Protein AF-A0A938B4W4-F1 (afdb_monomer)

Radius of gyration: 20.08 Å; Cα contacts (8 Å, |Δi|>4): 186; chains: 1; bounding box: 52×51×60 Å

Secondary structure (DSSP, 8-state):
---HHHHHHHHHHHHHHHHHHHHHHTS--SS--SSHHHHHHHHHHHHHHHHHH-TT--EEEEEESTTTTS-GGGHHHHHHHHHHHS--TTS--SSSS--EEEEEE---HHHHHTS-GGG--EEEEEEEEETTEEEEEEEEE--TTSHHHHHSTTSPPPPHHHHHHHHS-------

Nearest PDB structures (foldseek):
  6wvv-assembly1_F  TM=4.617E-01  e=8.643E+00  Plasmodium vivax

Solvent-accessible surfa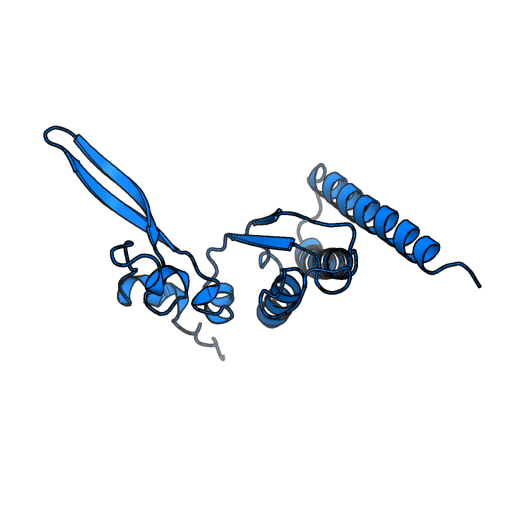ce area (backbone atoms only — not comparable to full-atom values): 10638 Å² total; per-residue (Å²): 131,84,58,76,66,64,55,52,59,51,49,54,53,46,47,51,49,51,55,52,49,53,58,56,56,72,74,53,81,94,80,72,88,79,68,44,47,69,49,51,28,54,50,48,53,54,51,52,51,48,56,47,74,36,55,83,68,63,48,79,48,78,41,76,44,78,60,64,54,42,59,74,91,47,46,59,59,51,51,53,48,50,53,64,41,24,42,57,89,92,52,74,78,43,71,92,36,30,65,24,44,68,46,72,49,75,90,51,32,69,58,58,66,71,53,55,56,75,75,49,75,42,84,44,75,47,81,46,76,52,103,88,49,77,48,76,44,80,40,77,20,33,43,64,90,9,71,64,24,70,74,39,83,83,59,55,61,72,58,72,77,79,42,48,80,36,68,53,76,78,74,78,85,77,131

InterPro domains:
  IPR003959 ATPase, AAA-type, core [PF13304] (40-112)

pLDDT: mean 74.16, std 20.36, range [27.06, 96.31]

Sequence (175 aa):
MPPKWALAARFHRAAITVLLAMRKLRSGWNVYSRFQSTCDGTLRFLVLSVLNIDPDVRGILCLEEPENGIHPERVPVMIDLLRAIAVDPSYEVNNDNPLRQVVVNTHSPLVVGNTEQDELIYMGSIQIAERTRRGMVAQPLVPPDSWRGRKTPGAGHIAPGNLAGYFRPSQSVDA

Foldseek 3Di:
DDDPVVVLVVLVVVLVVLVVVVVVVVVDDDDDPPPCLQVVQVSLVVNLVSLLLRLVDADEAEDEASCRSHDLVCLLVSVVSLVSNDADPVDDDDSNRHHYHYHYDHPALSNVQNDDLQNDKDWDWDWDDDPPDTDIDIFIAGDCPYPVVVVDPPRHHDDVVVCCVSPPPPPPPDD

Structure (mmCIF, N/CA/C/O backbone):
data_AF-A0A938B4W4-F1
#
_entry.id   AF-A0A938B4W4-F1
#
loop_
_atom_site.group_PDB
_atom_site.id
_atom_site.type_symbol
_atom_site.label_atom_id
_atom_site.label_alt_id
_atom_site.label_comp_id
_atom_site.label_asym_id
_atom_site.label_entity_id
_atom_site.label_seq_id
_atom_site.pdbx_PDB_ins_code
_atom_site.Cartn_x
_atom_site.Cartn_y
_atom_site.Cartn_z
_atom_site.occupancy
_atom_site.B_iso_or_equiv
_atom_site.auth_seq_id
_atom_site.auth_comp_id
_atom_site.auth_asym_id
_atom_site.auth_atom_id
_atom_site.pdbx_PDB_model_num
ATOM 1 N N . MET A 1 1 ? 24.005 -17.962 -26.555 1.00 44.31 1 MET A N 1
ATOM 2 C CA . MET A 1 1 ? 23.208 -17.080 -25.671 1.00 44.31 1 MET A CA 1
ATOM 3 C C . MET A 1 1 ? 22.759 -17.896 -24.470 1.00 44.31 1 MET A C 1
ATOM 5 O O . MET A 1 1 ? 22.287 -19.005 -24.697 1.00 44.31 1 MET A O 1
ATOM 9 N N . PRO A 1 2 ? 22.946 -17.431 -23.224 1.00 48.50 2 PRO A N 1
ATOM 10 C CA . PRO A 1 2 ? 22.431 -18.153 -22.067 1.00 48.50 2 PRO A CA 1
ATOM 11 C C . PRO A 1 2 ? 20.890 -18.166 -22.101 1.00 48.50 2 PRO A C 1
ATOM 13 O O . PRO A 1 2 ? 20.285 -17.202 -22.577 1.00 48.50 2 PRO A O 1
ATOM 16 N N . PRO A 1 3 ? 20.243 -19.243 -21.634 1.00 45.31 3 PRO A N 1
ATOM 17 C CA . PRO A 1 3 ? 18.788 -19.334 -21.615 1.00 45.31 3 PRO A CA 1
ATOM 18 C C . PRO A 1 3 ? 18.191 -18.339 -20.606 1.00 45.31 3 PRO A C 1
ATOM 20 O O . PRO A 1 3 ? 18.800 -18.063 -19.573 1.00 45.31 3 PRO A O 1
ATOM 23 N N . LYS A 1 4 ? 16.988 -17.810 -20.881 1.00 41.56 4 LYS A N 1
ATOM 24 C CA . LYS A 1 4 ? 16.321 -16.778 -20.054 1.00 41.56 4 LYS A CA 1
ATOM 25 C C . LYS A 1 4 ? 16.201 -17.164 -18.563 1.00 41.56 4 LYS A C 1
ATOM 27 O O . LYS A 1 4 ? 16.292 -16.291 -17.705 1.00 41.56 4 LYS A O 1
ATOM 32 N N . TRP A 1 5 ? 16.118 -18.460 -18.240 1.00 45.34 5 TRP A N 1
ATOM 33 C CA . TRP A 1 5 ? 16.097 -18.963 -16.855 1.00 45.34 5 TRP A CA 1
ATOM 34 C C . TRP A 1 5 ? 17.428 -18.781 -16.101 1.00 45.34 5 TRP A C 1
ATOM 36 O O . TRP A 1 5 ? 17.436 -18.648 -14.880 1.00 45.34 5 TRP A O 1
ATOM 46 N N . ALA A 1 6 ? 18.563 -18.724 -16.803 1.00 33.00 6 ALA A N 1
ATOM 47 C CA . ALA A 1 6 ? 19.876 -18.542 -16.181 1.00 33.00 6 ALA A CA 1
ATOM 48 C C . ALA A 1 6 ? 20.089 -17.104 -15.679 1.00 33.00 6 ALA A C 1
ATOM 50 O O . ALA A 1 6 ? 20.897 -16.875 -14.778 1.00 33.00 6 ALA A O 1
ATOM 51 N N . LEU A 1 7 ? 19.359 -16.135 -16.243 1.00 46.16 7 LEU A N 1
ATOM 52 C CA . LEU A 1 7 ? 19.333 -14.760 -15.754 1.00 46.16 7 LEU A CA 1
ATOM 53 C C . LEU A 1 7 ? 18.450 -14.656 -14.498 1.00 46.16 7 LEU A C 1
ATOM 55 O O . LEU A 1 7 ? 18.902 -14.116 -13.492 1.00 46.16 7 LEU A O 1
ATOM 59 N N . ALA A 1 8 ? 17.262 -15.273 -14.515 1.00 39.09 8 ALA A N 1
ATOM 60 C CA . ALA A 1 8 ? 16.345 -15.338 -13.370 1.00 39.09 8 ALA A CA 1
ATOM 61 C C . ALA A 1 8 ? 16.993 -15.984 -12.127 1.00 39.09 8 ALA A C 1
ATOM 63 O O . ALA A 1 8 ? 16.978 -15.405 -11.044 1.00 39.09 8 ALA A O 1
ATOM 64 N N . ALA A 1 9 ? 17.710 -17.102 -12.294 1.00 37.31 9 ALA A N 1
ATOM 65 C CA . ALA A 1 9 ? 18.426 -17.760 -11.193 1.00 37.31 9 ALA A CA 1
ATOM 66 C C . ALA A 1 9 ? 19.552 -16.896 -10.574 1.00 37.31 9 ALA A C 1
ATOM 68 O O . ALA A 1 9 ? 19.900 -17.056 -9.399 1.00 37.31 9 ALA A O 1
ATOM 69 N N . ARG A 1 10 ? 20.141 -15.969 -11.348 1.00 47.81 10 ARG A N 1
ATOM 70 C CA . ARG A 1 10 ? 21.129 -14.998 -10.842 1.00 47.81 10 ARG A CA 1
ATOM 71 C C . ARG A 1 10 ? 20.459 -13.857 -10.079 1.00 47.81 10 ARG A C 1
ATOM 73 O O . ARG A 1 10 ? 21.025 -13.421 -9.079 1.00 47.81 10 ARG A O 1
ATOM 80 N N . PHE A 1 11 ? 19.270 -13.423 -10.501 1.00 46.78 11 PHE A N 1
ATOM 81 C CA . PHE A 1 11 ? 18.474 -12.432 -9.771 1.00 46.78 11 PHE A CA 1
ATOM 82 C C . PHE A 1 11 ? 17.962 -12.979 -8.438 1.00 46.78 11 PHE A C 1
ATOM 84 O O . PHE A 1 11 ? 18.139 -12.306 -7.430 1.00 46.78 11 PHE A O 1
ATOM 91 N N . HIS A 1 12 ? 17.500 -14.231 -8.388 1.00 47.34 12 HIS A N 1
ATOM 92 C CA . HIS A 1 12 ? 17.044 -14.867 -7.147 1.00 47.34 12 HIS A CA 1
ATOM 93 C C . HIS A 1 12 ? 18.151 -14.939 -6.076 1.00 47.34 12 HIS A C 1
ATOM 95 O O . HIS A 1 12 ? 17.969 -14.570 -4.913 1.00 47.34 12 HIS A O 1
ATOM 101 N N . ARG A 1 13 ? 19.374 -15.328 -6.475 1.00 49.31 13 ARG A N 1
ATOM 102 C CA . ARG A 1 13 ? 20.541 -15.287 -5.576 1.00 49.31 13 ARG A CA 1
ATOM 103 C C . ARG A 1 13 ? 20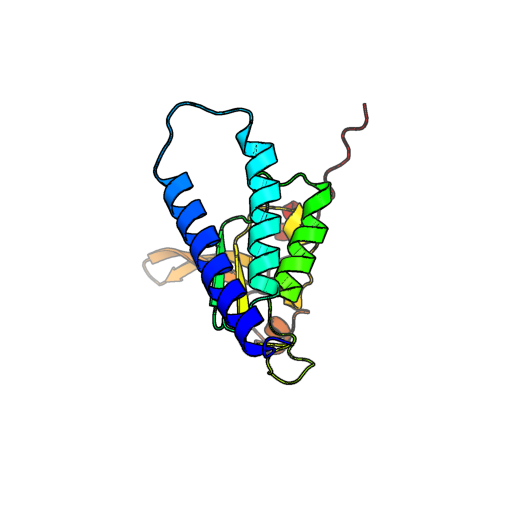.928 -13.862 -5.191 1.00 49.31 13 ARG A C 1
ATOM 105 O O . ARG A 1 13 ? 21.349 -13.661 -4.055 1.00 49.31 13 ARG A O 1
ATOM 112 N N . ALA A 1 14 ? 20.800 -12.886 -6.088 1.00 48.94 14 ALA A N 1
ATOM 113 C CA . ALA A 1 14 ? 21.101 -11.488 -5.788 1.00 48.94 14 ALA A CA 1
ATOM 114 C C . ALA A 1 14 ? 20.085 -10.877 -4.811 1.00 48.94 14 ALA A C 1
ATOM 116 O O . ALA A 1 14 ? 20.504 -10.238 -3.853 1.00 48.94 14 ALA A O 1
ATOM 117 N N . ALA A 1 15 ? 18.788 -11.139 -4.982 1.00 48.00 15 ALA A N 1
ATOM 118 C CA . ALA A 1 15 ? 17.717 -10.705 -4.088 1.00 48.00 15 ALA A CA 1
ATOM 119 C C . ALA A 1 15 ? 17.901 -11.275 -2.679 1.00 48.00 15 ALA A C 1
ATOM 121 O O . ALA A 1 15 ? 17.946 -10.524 -1.705 1.00 48.00 15 ALA A O 1
ATOM 122 N N . ILE A 1 16 ? 18.136 -12.587 -2.573 1.00 52.91 16 ILE A N 1
ATOM 123 C CA . ILE A 1 16 ? 18.451 -13.244 -1.298 1.00 52.91 16 ILE A CA 1
ATOM 124 C C . ILE A 1 16 ? 19.749 -12.684 -0.701 1.00 52.91 16 ILE A C 1
ATOM 126 O O . ILE A 1 16 ? 19.804 -12.422 0.496 1.00 52.91 16 ILE A O 1
ATOM 130 N N . THR A 1 17 ? 20.789 -12.441 -1.504 1.00 52.25 17 THR A N 1
ATOM 131 C CA . THR A 1 17 ? 22.059 -11.876 -1.010 1.00 52.25 17 THR A CA 1
ATOM 132 C C . THR A 1 17 ? 21.892 -10.442 -0.511 1.00 52.25 17 THR A C 1
ATOM 134 O O . THR A 1 17 ? 22.450 -10.102 0.528 1.00 52.25 17 THR A O 1
ATOM 137 N N . VAL A 1 18 ? 21.103 -9.612 -1.196 1.00 54.03 18 VAL A N 1
ATOM 138 C CA . VAL A 1 18 ? 20.788 -8.239 -0.779 1.00 54.03 18 VAL A CA 1
ATOM 139 C C . VAL A 1 18 ? 19.954 -8.252 0.505 1.00 54.03 18 VAL A C 1
ATOM 141 O O . VAL A 1 18 ? 20.315 -7.574 1.464 1.00 54.03 18 VAL A O 1
ATOM 144 N N . LEU A 1 19 ? 18.915 -9.089 0.589 1.00 52.50 19 LEU A N 1
ATOM 145 C CA . LEU A 1 19 ? 18.096 -9.256 1.797 1.00 52.50 19 LEU A CA 1
ATOM 146 C C . LEU A 1 19 ? 18.919 -9.780 2.991 1.00 52.50 19 LEU A C 1
ATOM 148 O O . LEU A 1 19 ? 18.803 -9.268 4.107 1.00 52.50 19 LEU A O 1
ATOM 152 N N . LEU A 1 20 ? 19.804 -10.759 2.772 1.00 53.09 20 LEU A N 1
ATOM 153 C CA . LEU A 1 20 ? 20.720 -11.273 3.798 1.00 53.09 20 LEU A CA 1
ATOM 154 C C . LEU A 1 20 ? 21.777 -10.236 4.205 1.00 53.09 20 LEU A C 1
ATOM 156 O O . LEU A 1 20 ? 22.105 -10.136 5.390 1.00 53.09 20 LEU A O 1
ATOM 160 N N . ALA A 1 21 ? 22.287 -9.438 3.263 1.00 52.06 21 ALA A N 1
ATOM 161 C CA . ALA A 1 21 ? 23.205 -8.339 3.550 1.00 52.06 21 ALA A CA 1
ATOM 162 C C . ALA A 1 21 ? 22.528 -7.260 4.408 1.00 52.06 21 ALA A C 1
ATOM 164 O O . ALA A 1 21 ? 23.104 -6.826 5.404 1.00 52.06 21 ALA A O 1
ATOM 165 N N . MET A 1 22 ? 21.275 -6.906 4.110 1.00 52.00 22 MET A N 1
ATOM 166 C CA . MET A 1 22 ? 20.482 -5.992 4.939 1.00 52.00 22 MET A CA 1
ATOM 167 C C . MET A 1 22 ? 20.231 -6.537 6.347 1.00 52.00 22 MET A C 1
ATOM 169 O O . MET A 1 22 ? 20.349 -5.800 7.327 1.00 52.00 22 MET A O 1
ATOM 173 N N . ARG A 1 23 ? 19.944 -7.839 6.480 1.00 46.56 23 ARG A N 1
ATOM 174 C CA . ARG A 1 23 ? 19.779 -8.486 7.791 1.00 46.56 23 ARG A CA 1
ATOM 175 C C . ARG A 1 23 ? 21.059 -8.410 8.631 1.00 46.56 23 ARG A C 1
ATOM 177 O O . ARG A 1 23 ? 20.979 -8.197 9.836 1.00 46.56 23 ARG A O 1
ATOM 184 N N . LYS A 1 24 ? 22.231 -8.530 7.996 1.00 44.56 24 LYS A N 1
ATOM 185 C CA . LYS A 1 24 ? 23.549 -8.393 8.643 1.00 44.56 24 LYS A CA 1
ATOM 186 C C . LYS A 1 24 ? 23.875 -6.940 9.016 1.00 44.56 24 LYS A C 1
ATOM 188 O O . LYS A 1 24 ? 24.525 -6.707 10.034 1.00 44.56 24 LYS A O 1
ATOM 193 N N . LEU A 1 25 ? 23.387 -5.972 8.238 1.00 46.59 25 LEU A N 1
ATOM 194 C CA . LEU A 1 25 ? 23.528 -4.539 8.522 1.00 46.59 25 LEU A CA 1
ATOM 195 C C . LEU A 1 25 ? 22.690 -4.080 9.726 1.00 46.59 25 LEU A C 1
ATOM 197 O O . LEU A 1 25 ? 23.129 -3.177 10.424 1.00 46.59 25 LEU A O 1
ATOM 201 N N . ARG A 1 26 ? 21.555 -4.728 10.031 1.00 46.34 26 ARG A N 1
ATOM 202 C CA . ARG A 1 26 ? 20.754 -4.440 11.242 1.00 46.34 26 ARG A CA 1
ATOM 203 C C . ARG A 1 26 ? 21.375 -4.941 12.559 1.00 46.34 26 ARG A C 1
ATOM 205 O O . ARG A 1 26 ? 20.981 -4.465 13.616 1.00 46.34 26 ARG A O 1
ATOM 212 N N . SER A 1 27 ? 22.296 -5.913 12.528 1.00 42.06 27 SER A N 1
ATOM 213 C CA . SER A 1 27 ? 22.828 -6.574 13.743 1.00 42.06 27 SER A CA 1
ATOM 214 C C . SER A 1 27 ? 24.122 -5.975 14.324 1.00 42.06 27 SER A C 1
ATOM 216 O O . SER A 1 27 ? 24.514 -6.343 15.426 1.00 42.06 27 SER A O 1
ATOM 218 N N . GLY A 1 28 ? 24.784 -5.059 13.617 1.00 46.00 28 GLY A N 1
ATOM 219 C CA . GLY A 1 28 ? 25.710 -4.080 14.212 1.00 46.00 28 GLY A CA 1
ATOM 220 C C . GLY A 1 28 ? 25.039 -2.712 14.062 1.00 46.00 28 GLY A C 1
ATOM 221 O O . GLY A 1 28 ? 24.262 -2.533 13.142 1.00 46.00 28 GLY A O 1
ATOM 222 N N . TRP A 1 29 ? 25.216 -1.696 14.892 1.00 42.53 29 TRP A N 1
ATOM 223 C CA . TRP A 1 29 ? 26.432 -0.893 14.919 1.00 42.53 29 TRP A CA 1
ATOM 224 C C . TRP A 1 29 ? 26.183 0.306 15.845 1.00 42.53 29 TRP A C 1
ATOM 226 O O . TRP A 1 29 ? 25.202 1.025 15.687 1.00 42.53 29 TRP A O 1
ATOM 236 N N . ASN A 1 30 ? 27.114 0.550 16.765 1.00 36.44 30 ASN A N 1
ATOM 237 C CA . ASN A 1 30 ? 27.042 1.583 17.800 1.00 36.44 30 ASN A CA 1
ATOM 238 C C . ASN A 1 30 ? 27.774 2.899 17.418 1.00 36.44 30 ASN A C 1
ATOM 240 O O . ASN A 1 30 ? 28.182 3.625 18.314 1.00 36.44 30 ASN A O 1
ATOM 244 N N . VAL A 1 31 ? 28.049 3.203 16.130 1.00 40.22 31 VAL A N 1
ATOM 245 C CA . VAL A 1 31 ? 29.060 4.252 15.794 1.00 40.22 31 VAL A CA 1
ATOM 246 C C . VAL A 1 31 ? 28.765 5.222 14.617 1.00 40.22 31 VAL A C 1
ATOM 248 O O . VAL A 1 31 ? 29.495 6.194 14.484 1.00 40.22 31 VAL A O 1
ATOM 251 N N . TYR A 1 32 ? 27.716 5.118 13.782 1.00 34.75 32 TYR A N 1
ATOM 252 C CA . TYR A 1 32 ? 27.650 5.974 12.560 1.00 34.75 32 TYR A CA 1
ATOM 253 C C . TYR A 1 32 ? 26.297 6.654 12.274 1.00 34.75 32 TYR A C 1
ATOM 255 O O . TYR A 1 32 ? 25.584 6.258 11.364 1.00 34.75 32 TYR A O 1
ATOM 263 N N . SER A 1 33 ? 25.937 7.718 12.996 1.00 39.19 33 SER A N 1
ATOM 264 C CA . SER A 1 33 ? 24.571 8.282 12.998 1.00 39.19 33 SER A CA 1
ATOM 265 C C . SER A 1 33 ? 24.180 9.259 11.870 1.00 39.19 33 SER A C 1
ATOM 267 O O . SER A 1 33 ? 23.003 9.590 11.781 1.00 39.19 33 SER A O 1
ATOM 269 N N . ARG A 1 34 ? 25.083 9.730 10.987 1.00 27.06 34 ARG A N 1
ATOM 270 C CA . ARG A 1 34 ? 24.740 10.827 10.038 1.00 27.06 34 ARG A CA 1
ATOM 271 C C . ARG A 1 34 ? 24.762 10.507 8.540 1.00 27.06 34 ARG A C 1
ATOM 273 O O . ARG A 1 34 ? 24.114 11.207 7.776 1.00 27.06 34 ARG A O 1
ATOM 280 N N . PHE A 1 35 ? 25.443 9.443 8.115 1.00 30.56 35 PHE A N 1
ATOM 281 C CA . PHE A 1 35 ? 25.466 9.003 6.706 1.00 30.56 35 PHE A CA 1
ATOM 282 C C . PHE A 1 35 ? 24.372 7.964 6.381 1.00 30.56 35 PHE A C 1
ATOM 284 O O . PHE A 1 35 ? 24.127 7.654 5.216 1.00 30.56 35 PHE A O 1
ATOM 291 N N . GLN A 1 36 ? 23.710 7.419 7.410 1.00 40.97 36 GLN A N 1
ATOM 292 C CA . GLN A 1 36 ? 22.736 6.337 7.264 1.00 40.97 36 GLN A CA 1
ATOM 293 C C . GLN A 1 36 ? 21.397 6.809 6.700 1.00 40.97 36 GLN A C 1
ATOM 295 O O . GLN A 1 36 ? 20.868 6.120 5.845 1.00 40.97 36 GLN A O 1
ATOM 300 N N . SER A 1 37 ? 20.875 7.983 7.067 1.00 41.84 37 SER A N 1
ATOM 301 C CA . SER A 1 37 ? 19.553 8.430 6.591 1.00 41.84 37 SER A CA 1
ATOM 302 C C . SER A 1 37 ? 19.461 8.512 5.059 1.00 41.84 37 SER A C 1
ATOM 304 O O . SER A 1 37 ? 18.490 8.045 4.476 1.00 41.84 37 SER A O 1
ATOM 306 N N . THR A 1 38 ? 20.506 9.000 4.383 1.00 43.28 38 THR A N 1
ATOM 307 C CA . THR A 1 38 ? 20.552 9.079 2.908 1.00 43.28 38 THR A CA 1
ATOM 308 C C . THR A 1 38 ? 20.831 7.723 2.234 1.00 43.28 38 THR A C 1
ATOM 310 O O . THR A 1 38 ? 20.312 7.442 1.147 1.00 43.28 38 THR A O 1
ATOM 313 N N . CYS A 1 39 ? 21.644 6.865 2.865 1.00 52.59 39 CYS A N 1
ATOM 314 C CA . CYS A 1 39 ? 22.004 5.538 2.344 1.00 52.59 39 CYS A CA 1
ATOM 315 C C . CYS A 1 39 ? 20.867 4.516 2.524 1.00 52.59 39 CYS A C 1
ATOM 317 O O . CYS A 1 39 ? 20.637 3.676 1.659 1.00 52.59 39 CYS A O 1
ATOM 319 N N . ASP A 1 40 ? 20.106 4.638 3.608 1.00 64.31 40 ASP A N 1
ATOM 320 C CA . ASP A 1 40 ? 19.019 3.741 3.989 1.00 64.31 40 ASP A CA 1
ATOM 321 C C . ASP A 1 40 ? 17.800 3.929 3.070 1.00 64.31 40 ASP A C 1
ATOM 323 O O . ASP A 1 40 ? 17.279 2.957 2.526 1.00 64.31 40 ASP A O 1
ATOM 327 N N . GLY A 1 41 ? 17.423 5.177 2.753 1.00 69.12 41 GLY A N 1
ATOM 328 C CA . GLY A 1 41 ? 16.378 5.449 1.760 1.00 69.12 41 GLY A CA 1
ATOM 329 C C . GLY A 1 41 ? 16.717 4.902 0.367 1.00 69.12 41 GLY A C 1
ATOM 330 O O . GLY A 1 41 ? 15.896 4.239 -0.260 1.00 69.12 41 GLY A O 1
ATOM 331 N N . THR A 1 42 ? 17.949 5.107 -0.110 1.00 78.31 42 THR A N 1
ATOM 332 C CA . THR A 1 42 ? 18.384 4.616 -1.435 1.00 78.31 42 THR A CA 1
ATOM 333 C C 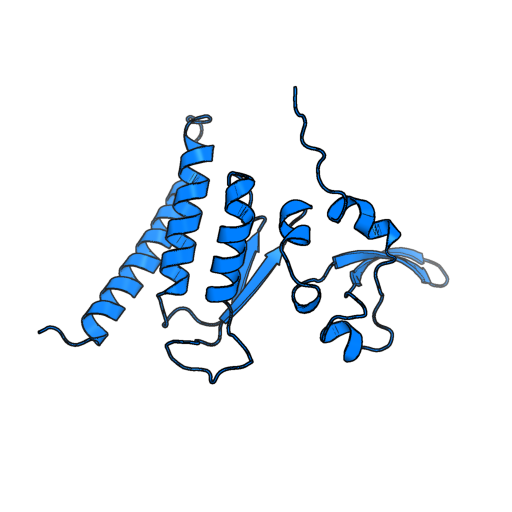. THR A 1 42 ? 18.481 3.087 -1.483 1.00 78.31 42 THR A C 1
ATOM 335 O O . THR A 1 42 ? 18.077 2.471 -2.470 1.00 78.31 42 THR A O 1
ATOM 338 N N . LEU A 1 43 ? 18.963 2.454 -0.409 1.00 80.62 43 LEU A N 1
ATOM 339 C CA . LEU A 1 43 ? 19.025 0.998 -0.306 1.00 80.62 43 LEU A CA 1
ATOM 340 C C . LEU A 1 43 ? 17.625 0.373 -0.284 1.00 80.62 43 LEU A C 1
ATOM 342 O O . LEU A 1 43 ? 17.416 -0.644 -0.942 1.00 80.62 43 LEU A O 1
ATOM 346 N N . ARG A 1 44 ? 16.650 0.998 0.392 1.00 79.81 44 ARG A N 1
ATOM 347 C CA . ARG A 1 44 ? 15.242 0.567 0.341 1.00 79.81 44 ARG A CA 1
ATOM 348 C C . ARG A 1 44 ? 14.705 0.558 -1.086 1.00 79.81 44 ARG A C 1
ATOM 350 O O . ARG A 1 44 ? 14.151 -0.454 -1.501 1.00 79.81 44 ARG A O 1
ATOM 357 N N . PHE A 1 45 ? 14.925 1.626 -1.856 1.00 86.38 45 PHE A N 1
ATOM 358 C CA . PHE A 1 45 ? 14.514 1.665 -3.265 1.00 86.38 45 PHE A CA 1
ATOM 359 C C . PHE A 1 45 ? 15.151 0.549 -4.087 1.00 86.38 45 PHE A C 1
ATOM 361 O O . PHE A 1 45 ? 14.455 -0.102 -4.863 1.00 86.38 45 PHE A O 1
ATOM 368 N N . LEU A 1 46 ? 16.447 0.290 -3.899 1.00 86.12 46 LEU A N 1
ATOM 369 C CA . LEU A 1 46 ? 17.129 -0.802 -4.590 1.00 86.12 46 LEU A CA 1
ATOM 370 C C . LEU A 1 46 ? 16.492 -2.155 -4.254 1.00 86.12 46 LEU A C 1
ATOM 372 O O . LEU A 1 46 ? 16.251 -2.964 -5.143 1.00 86.12 46 LEU A O 1
ATOM 376 N N . VAL A 1 47 ? 16.189 -2.393 -2.981 1.00 83.62 47 VAL A N 1
ATOM 377 C CA . VAL A 1 47 ? 15.617 -3.659 -2.511 1.00 83.62 47 VAL A CA 1
ATOM 378 C C . VAL A 1 47 ? 14.206 -3.851 -3.034 1.00 83.62 47 VAL A C 1
ATOM 380 O O . VAL A 1 47 ? 13.913 -4.901 -3.595 1.00 83.62 47 VAL A O 1
ATOM 383 N N . LEU A 1 48 ? 13.355 -2.834 -2.912 1.00 88.00 48 LEU A N 1
ATOM 384 C CA . LEU A 1 48 ? 12.008 -2.858 -3.474 1.00 88.00 48 LEU A CA 1
ATOM 385 C C . LEU A 1 48 ? 12.051 -3.048 -5.002 1.00 88.00 48 LEU A C 1
ATOM 387 O O . LEU A 1 48 ? 11.269 -3.821 -5.543 1.00 88.00 48 LEU A O 1
ATOM 391 N N . SER A 1 49 ? 13.022 -2.444 -5.694 1.00 90.00 49 SER A N 1
ATOM 392 C CA . SER A 1 49 ? 13.202 -2.628 -7.142 1.00 90.00 49 SER A CA 1
ATOM 393 C C . SER A 1 49 ? 13.593 -4.061 -7.491 1.00 90.00 49 SER A C 1
ATOM 395 O O . SER A 1 49 ? 13.066 -4.624 -8.444 1.00 90.00 49 SER A O 1
ATOM 397 N N . VAL A 1 50 ? 14.488 -4.671 -6.708 1.00 85.88 50 VAL A N 1
ATOM 398 C CA . VAL A 1 50 ? 14.878 -6.075 -6.881 1.00 85.88 50 VAL A CA 1
ATOM 399 C C . VAL A 1 50 ? 13.703 -7.013 -6.596 1.00 85.88 50 VAL A C 1
ATOM 401 O O . VAL A 1 50 ? 13.489 -7.952 -7.355 1.00 85.88 50 VAL A O 1
ATOM 404 N N . LEU A 1 51 ? 12.916 -6.744 -5.550 1.00 84.50 51 LEU A N 1
ATOM 405 C CA . LEU A 1 51 ? 11.705 -7.510 -5.242 1.00 84.50 51 LEU A CA 1
ATOM 406 C C . LEU A 1 51 ? 10.670 -7.404 -6.362 1.00 84.50 51 LEU A C 1
ATOM 408 O O . LEU A 1 51 ? 10.037 -8.402 -6.690 1.00 84.50 51 LEU A O 1
ATOM 412 N N . ASN A 1 52 ? 10.518 -6.223 -6.965 1.00 88.12 52 ASN A N 1
ATOM 413 C CA . ASN A 1 52 ? 9.574 -6.001 -8.054 1.00 88.12 52 ASN A CA 1
ATOM 414 C C . ASN A 1 52 ? 9.879 -6.889 -9.269 1.00 88.12 52 ASN A C 1
ATOM 416 O O . ASN A 1 52 ? 8.966 -7.511 -9.810 1.00 88.12 52 ASN A O 1
ATOM 420 N N . ILE A 1 53 ? 11.158 -6.999 -9.647 1.00 88.44 53 ILE A N 1
ATOM 421 C CA . ILE A 1 53 ? 11.601 -7.747 -10.835 1.00 88.44 53 ILE A CA 1
ATOM 422 C C . ILE A 1 53 ? 11.812 -9.252 -10.605 1.00 88.44 53 ILE A C 1
ATOM 424 O O . ILE A 1 53 ? 12.094 -9.957 -11.573 1.00 88.44 53 ILE A O 1
ATOM 428 N N . ASP A 1 54 ? 11.745 -9.747 -9.364 1.00 84.12 54 ASP A N 1
ATOM 429 C CA . ASP A 1 54 ? 11.912 -11.173 -9.051 1.00 84.12 54 ASP A CA 1
ATOM 430 C C . ASP A 1 54 ? 10.542 -11.891 -9.048 1.00 84.12 54 ASP A C 1
ATOM 432 O O . ASP A 1 54 ? 9.776 -11.742 -8.088 1.00 84.12 54 ASP A O 1
ATOM 436 N N . PRO A 1 55 ? 10.207 -12.678 -10.093 1.00 81.88 55 PRO A N 1
ATOM 437 C CA . PRO A 1 55 ? 8.919 -13.370 -10.198 1.00 81.88 55 PRO A CA 1
ATOM 438 C C . PRO A 1 55 ? 8.795 -14.584 -9.260 1.00 81.88 55 PRO A C 1
ATOM 440 O O . PRO A 1 55 ? 7.696 -15.131 -9.088 1.00 81.88 55 PRO A O 1
ATOM 443 N N . ASP A 1 56 ? 9.910 -15.028 -8.668 1.00 81.31 56 ASP A N 1
ATOM 444 C CA . ASP A 1 56 ? 9.940 -16.158 -7.739 1.00 81.31 56 ASP A CA 1
ATOM 445 C C . ASP A 1 56 ? 9.530 -15.727 -6.323 1.00 81.31 56 ASP A C 1
ATOM 447 O O . ASP A 1 56 ? 9.083 -16.551 -5.520 1.00 81.31 56 ASP A O 1
ATOM 451 N N . VAL A 1 57 ? 9.620 -14.429 -6.014 1.00 75.69 57 VAL A N 1
ATOM 452 C CA . VAL A 1 57 ? 9.081 -13.869 -4.773 1.00 75.69 57 VAL A CA 1
ATOM 453 C C . VAL A 1 57 ? 7.558 -13.829 -4.881 1.00 75.69 57 VAL A C 1
ATOM 455 O O . VAL A 1 57 ? 6.993 -13.065 -5.655 1.00 75.69 57 VAL A O 1
ATOM 458 N N . ARG A 1 58 ? 6.870 -14.661 -4.096 1.00 81.25 58 ARG A N 1
ATOM 459 C CA . ARG A 1 58 ? 5.402 -14.785 -4.080 1.00 81.25 58 ARG A CA 1
ATOM 460 C C . ARG A 1 58 ? 4.865 -14.754 -2.651 1.00 81.25 58 ARG A C 1
ATOM 462 O O . ARG A 1 58 ? 5.612 -14.984 -1.702 1.00 81.25 58 ARG A O 1
ATOM 469 N N . GLY A 1 59 ? 3.562 -14.526 -2.496 1.00 86.88 59 GLY A N 1
ATOM 470 C CA . GLY A 1 59 ? 2.904 -14.520 -1.185 1.00 86.88 59 GLY A CA 1
ATOM 471 C C . GLY A 1 59 ? 2.764 -13.117 -0.597 1.00 86.88 59 GLY A C 1
ATOM 472 O O . GLY A 1 59 ? 2.390 -12.195 -1.314 1.00 86.88 59 GLY A O 1
ATOM 473 N N . ILE A 1 60 ? 3.008 -12.959 0.707 1.00 87.81 60 ILE A N 1
ATOM 474 C CA . ILE A 1 60 ? 2.752 -11.707 1.439 1.00 87.81 60 ILE A CA 1
ATOM 475 C C . ILE A 1 60 ? 4.075 -11.043 1.836 1.00 87.81 60 ILE A C 1
ATOM 477 O O . ILE A 1 60 ? 4.927 -11.672 2.462 1.00 87.81 60 ILE A O 1
ATOM 481 N N . LEU A 1 61 ? 4.216 -9.760 1.512 1.00 86.38 61 LEU A N 1
ATOM 482 C CA . LEU A 1 61 ? 5.300 -8.881 1.934 1.00 86.38 61 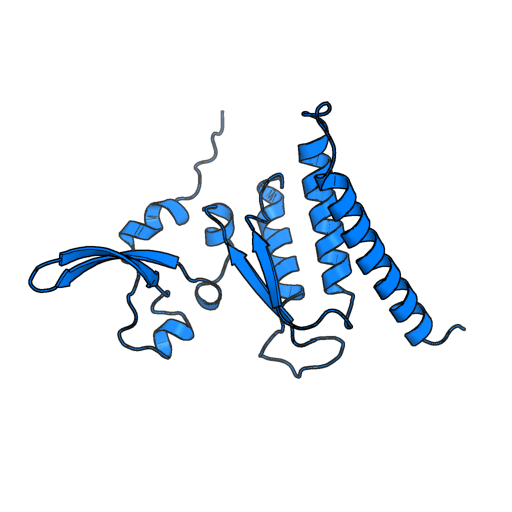LEU A CA 1
ATOM 483 C C . LEU A 1 61 ? 4.765 -7.883 2.967 1.00 86.38 61 LEU A C 1
ATOM 485 O O . LEU A 1 61 ? 3.945 -7.035 2.629 1.00 86.38 61 LEU A O 1
ATOM 489 N N . CYS A 1 62 ? 5.251 -7.963 4.206 1.00 87.38 62 CYS A N 1
ATOM 490 C CA . CYS A 1 62 ? 4.916 -7.006 5.262 1.00 87.38 62 CYS A CA 1
ATOM 491 C C . CYS A 1 62 ? 6.063 -6.011 5.462 1.00 87.38 62 CYS A C 1
ATOM 493 O O . CYS A 1 62 ? 7.211 -6.427 5.643 1.00 87.38 62 CYS A O 1
ATOM 495 N N . LEU A 1 63 ? 5.759 -4.715 5.452 1.00 86.25 63 LEU A N 1
ATOM 496 C CA . LEU A 1 63 ? 6.729 -3.643 5.662 1.00 86.25 63 LEU A CA 1
ATOM 497 C C . LEU A 1 63 ? 6.249 -2.716 6.771 1.00 86.25 63 LEU A C 1
ATOM 499 O O . LEU A 1 63 ? 5.106 -2.263 6.761 1.00 86.25 63 LEU A O 1
ATOM 503 N N . GLU A 1 64 ? 7.160 -2.425 7.693 1.00 85.81 64 GLU A N 1
ATOM 504 C CA . GLU A 1 64 ? 6.901 -1.514 8.799 1.00 85.81 64 GLU A CA 1
ATOM 505 C C . GLU A 1 64 ? 7.486 -0.137 8.482 1.00 85.81 64 GLU A C 1
ATOM 507 O O . GLU A 1 64 ? 8.702 -0.044 8.283 1.00 85.81 64 GLU A O 1
ATOM 512 N N . GLU A 1 65 ? 6.636 0.891 8.406 1.00 90.44 65 GLU A N 1
ATOM 513 C CA . GLU A 1 65 ? 6.999 2.292 8.119 1.00 90.44 65 GLU A CA 1
ATOM 514 C C . GLU A 1 65 ? 8.053 2.431 6.990 1.00 90.44 65 GLU A C 1
ATOM 516 O O . GLU A 1 65 ? 9.171 2.921 7.218 1.00 90.44 65 GLU A O 1
ATOM 521 N N . PRO A 1 66 ? 7.760 1.951 5.761 1.00 88.75 66 PRO A N 1
ATOM 522 C CA . PRO A 1 66 ? 8.731 1.905 4.667 1.00 88.75 66 PRO A CA 1
ATOM 523 C C . PRO A 1 66 ? 9.247 3.291 4.246 1.00 88.75 66 PRO A C 1
ATOM 525 O O . PRO A 1 66 ? 10.350 3.382 3.706 1.00 88.75 66 PRO A O 1
ATOM 528 N N . GLU A 1 67 ? 8.492 4.356 4.528 1.00 91.31 67 GLU A N 1
ATOM 529 C CA . GLU A 1 67 ? 8.841 5.757 4.287 1.00 91.31 67 GLU A CA 1
ATOM 530 C C . GLU A 1 67 ? 9.946 6.290 5.207 1.00 91.31 67 GLU A C 1
ATOM 532 O O . GLU A 1 67 ? 10.547 7.327 4.910 1.00 91.31 67 GLU A O 1
ATOM 537 N N . ASN A 1 68 ? 10.238 5.617 6.323 1.00 86.38 68 ASN A N 1
ATOM 538 C CA . ASN A 1 68 ? 11.205 6.117 7.294 1.00 86.38 68 ASN A CA 1
ATOM 539 C C . ASN A 1 68 ? 12.592 6.292 6.674 1.00 86.38 68 ASN A C 1
ATOM 541 O O . ASN A 1 68 ? 13.160 5.372 6.089 1.00 86.38 68 ASN A O 1
ATOM 545 N N . GLY A 1 69 ? 13.164 7.488 6.825 1.00 81.06 69 GLY A N 1
ATOM 546 C CA . GLY A 1 69 ? 14.467 7.833 6.250 1.00 81.06 69 GLY A CA 1
ATOM 547 C C . GLY A 1 69 ? 14.451 8.087 4.737 1.00 81.06 69 GLY A C 1
ATOM 548 O O . GLY A 1 69 ? 15.508 8.325 4.156 1.00 81.06 69 GLY A O 1
ATOM 549 N N . ILE A 1 70 ? 13.288 8.067 4.081 1.00 85.94 70 ILE A N 1
ATOM 550 C CA . ILE A 1 70 ? 13.132 8.491 2.687 1.00 85.94 70 ILE A CA 1
ATOM 551 C C . ILE A 1 70 ? 12.796 9.985 2.651 1.00 85.94 70 ILE A C 1
ATOM 553 O O . ILE A 1 70 ? 12.008 10.486 3.450 1.00 85.94 70 ILE A O 1
ATOM 557 N N . HIS A 1 71 ? 13.412 10.717 1.718 1.00 87.50 71 HIS A N 1
ATOM 558 C CA . HIS A 1 71 ? 13.077 12.123 1.494 1.00 87.50 71 HIS A CA 1
ATOM 559 C C . HIS A 1 71 ? 11.588 12.256 1.116 1.00 87.50 71 HIS A C 1
ATOM 561 O O . HIS A 1 71 ? 11.157 11.501 0.243 1.00 87.50 71 HIS A O 1
ATOM 567 N N . PRO A 1 72 ? 10.816 13.206 1.682 1.00 89.75 72 PRO A N 1
ATOM 568 C CA . PRO A 1 72 ? 9.374 13.331 1.436 1.00 89.75 72 PRO A CA 1
ATOM 569 C C . PRO A 1 72 ? 8.977 13.306 -0.047 1.00 89.75 72 PRO A C 1
ATOM 571 O O . PRO A 1 72 ? 8.076 12.570 -0.435 1.00 89.75 72 PRO A O 1
ATOM 574 N N . GLU A 1 73 ? 9.718 14.008 -0.908 1.00 90.25 73 GLU A N 1
ATOM 575 C CA . GLU A 1 73 ? 9.475 14.035 -2.364 1.00 90.25 73 GLU A CA 1
ATOM 576 C C . GLU A 1 73 ? 9.596 12.666 -3.057 1.00 90.25 73 GLU A C 1
ATOM 578 O O . GLU A 1 73 ? 9.125 12.491 -4.176 1.00 90.25 73 GLU A O 1
ATOM 583 N N . ARG A 1 74 ? 10.233 11.681 -2.415 1.00 91.25 74 ARG A N 1
ATOM 584 C CA . ARG A 1 74 ? 10.387 10.319 -2.944 1.00 91.25 74 ARG A CA 1
ATOM 585 C C . ARG A 1 74 ? 9.312 9.357 -2.440 1.00 91.25 74 ARG A C 1
ATOM 587 O O . ARG A 1 74 ? 9.218 8.253 -2.968 1.00 91.25 74 ARG A O 1
ATOM 594 N N . VAL A 1 75 ? 8.504 9.739 -1.451 1.00 93.06 75 VAL A N 1
ATOM 595 C CA . VAL A 1 75 ? 7.424 8.887 -0.923 1.00 93.06 75 VAL A CA 1
ATOM 596 C C . VAL A 1 75 ? 6.422 8.461 -2.007 1.00 93.06 75 VAL A C 1
ATOM 598 O O . VAL A 1 75 ? 6.121 7.269 -2.045 1.00 93.06 75 VAL A O 1
ATOM 601 N N . PRO A 1 76 ? 5.976 9.331 -2.938 1.00 95.25 76 PRO A N 1
ATOM 602 C CA . PRO A 1 76 ? 5.092 8.903 -4.026 1.00 95.25 76 PRO A CA 1
ATOM 603 C C . PRO A 1 76 ? 5.711 7.783 -4.875 1.00 95.25 76 PRO A C 1
ATOM 605 O O . PRO A 1 76 ? 5.098 6.742 -5.080 1.00 95.25 76 PRO A O 1
ATOM 608 N N . VAL A 1 77 ? 6.989 7.929 -5.247 1.00 94.62 77 VAL A N 1
ATOM 609 C CA . VAL A 1 77 ? 7.727 6.924 -6.035 1.00 94.62 77 VAL A CA 1
ATOM 610 C C . VAL A 1 77 ? 7.873 5.600 -5.278 1.00 94.62 77 VAL A C 1
ATOM 612 O O . VAL A 1 77 ? 7.823 4.526 -5.874 1.00 94.62 77 VAL A O 1
ATOM 615 N N . MET A 1 78 ? 8.064 5.650 -3.956 1.00 94.44 78 MET A N 1
ATOM 616 C CA . MET A 1 78 ? 8.090 4.443 -3.127 1.00 94.44 78 MET A CA 1
ATOM 617 C C . MET A 1 78 ? 6.737 3.726 -3.159 1.00 94.44 78 MET A C 1
ATOM 619 O O . MET A 1 78 ? 6.710 2.505 -3.290 1.00 94.44 78 MET A O 1
ATOM 623 N N . ILE A 1 79 ? 5.632 4.464 -3.046 1.00 96.31 79 ILE A N 1
ATOM 624 C CA . ILE A 1 79 ? 4.279 3.896 -3.076 1.00 96.31 79 ILE A CA 1
ATOM 625 C C . ILE A 1 79 ? 4.000 3.252 -4.435 1.00 96.31 79 ILE A C 1
ATOM 627 O O . ILE A 1 79 ? 3.528 2.118 -4.471 1.00 96.31 79 ILE A O 1
ATOM 631 N N . ASP A 1 80 ? 4.378 3.898 -5.537 1.00 96.19 80 ASP A N 1
ATOM 632 C CA . ASP A 1 80 ? 4.242 3.320 -6.880 1.00 96.19 80 ASP A CA 1
ATOM 633 C C . ASP A 1 80 ? 5.030 2.014 -7.027 1.00 96.19 80 ASP A C 1
ATOM 635 O O . ASP A 1 80 ? 4.556 1.047 -7.623 1.00 96.19 80 ASP A O 1
ATOM 639 N N . LEU A 1 81 ? 6.218 1.942 -6.424 1.00 94.50 81 LEU A N 1
ATOM 640 C CA . LEU A 1 81 ? 7.010 0.719 -6.418 1.00 94.50 81 LEU A CA 1
ATOM 641 C C . LEU A 1 81 ? 6.366 -0.389 -5.569 1.00 94.50 81 LEU A C 1
ATOM 643 O O . LEU A 1 81 ? 6.395 -1.552 -5.964 1.00 94.50 81 LEU A O 1
ATOM 647 N N . LEU A 1 82 ? 5.756 -0.047 -4.431 1.00 95.25 82 LEU A N 1
ATOM 648 C CA . LEU A 1 82 ? 4.992 -0.995 -3.613 1.00 95.25 82 LEU A CA 1
ATOM 649 C C . LEU A 1 82 ? 3.761 -1.524 -4.360 1.00 95.25 82 LEU A C 1
ATOM 651 O O . LEU A 1 82 ? 3.493 -2.724 -4.297 1.00 95.25 82 LEU A O 1
ATOM 655 N N . ARG A 1 83 ? 3.062 -0.662 -5.110 1.00 95.88 83 ARG A N 1
ATOM 656 C CA . ARG A 1 83 ? 1.957 -1.058 -5.997 1.00 95.88 83 ARG A CA 1
ATOM 657 C C . ARG A 1 83 ? 2.424 -1.996 -7.100 1.00 95.88 83 ARG A C 1
ATOM 659 O O . ARG A 1 83 ? 1.796 -3.022 -7.303 1.00 95.88 83 ARG A O 1
ATOM 666 N N . ALA A 1 84 ? 3.549 -1.696 -7.751 1.00 94.44 84 ALA A N 1
ATOM 667 C CA . ALA A 1 84 ? 4.116 -2.551 -8.797 1.00 94.44 84 ALA A CA 1
ATOM 668 C C . ALA A 1 84 ? 4.523 -3.944 -8.276 1.00 94.44 84 ALA A C 1
ATOM 670 O O . ALA A 1 84 ? 4.427 -4.940 -8.993 1.00 94.44 84 ALA A O 1
ATOM 671 N N . ILE A 1 85 ? 4.954 -4.029 -7.012 1.00 92.88 85 ILE A N 1
ATOM 672 C CA . ILE A 1 85 ? 5.210 -5.315 -6.356 1.00 92.88 85 ILE A CA 1
ATOM 673 C C . ILE A 1 85 ? 3.894 -6.056 -6.091 1.00 92.88 85 ILE A C 1
ATOM 675 O O . ILE A 1 85 ? 3.861 -7.277 -6.198 1.00 92.88 85 ILE A O 1
ATOM 679 N N . ALA A 1 86 ? 2.813 -5.380 -5.714 1.00 95.44 86 ALA A N 1
ATOM 680 C CA . ALA A 1 86 ? 1.538 -6.049 -5.483 1.00 95.44 86 ALA A CA 1
ATOM 681 C C . ALA A 1 86 ? 0.967 -6.650 -6.781 1.00 95.44 86 ALA A C 1
ATOM 683 O O . ALA A 1 86 ? 1.249 -6.194 -7.884 1.00 95.44 86 ALA A O 1
ATOM 684 N N . VAL A 1 87 ? 0.162 -7.702 -6.639 1.00 95.75 87 VAL A N 1
ATOM 685 C CA . VAL A 1 87 ? -0.618 -8.240 -7.753 1.00 95.75 87 VAL A CA 1
ATOM 686 C C . VAL A 1 87 ? -1.651 -7.204 -8.187 1.00 95.75 87 VAL A C 1
ATOM 688 O O . VAL A 1 87 ? -2.388 -6.678 -7.350 1.00 95.75 87 VAL A O 1
ATOM 691 N N . ASP A 1 88 ? -1.745 -6.953 -9.489 1.00 95.19 88 ASP A N 1
ATOM 692 C CA . ASP A 1 88 ? -2.864 -6.203 -10.049 1.00 95.19 88 ASP A CA 1
ATOM 693 C C . ASP A 1 88 ? -4.019 -7.183 -10.323 1.00 95.19 88 ASP A C 1
ATOM 695 O O . ASP A 1 88 ? -3.876 -8.085 -11.159 1.00 95.19 88 ASP A O 1
ATOM 699 N N . PRO A 1 89 ? -5.166 -7.049 -9.630 1.00 92.38 89 PRO A N 1
ATOM 700 C CA . PRO A 1 89 ? -6.303 -7.950 -9.796 1.00 92.38 89 PRO A CA 1
ATOM 701 C C . PRO A 1 89 ? -7.006 -7.812 -11.157 1.00 92.38 89 PRO A C 1
ATOM 703 O O . PRO A 1 89 ? -7.875 -8.626 -11.468 1.00 92.38 89 PRO A O 1
ATOM 706 N N . SER A 1 90 ? -6.664 -6.797 -11.953 1.00 94.19 90 SER A N 1
ATOM 707 C CA . SER A 1 90 ? -7.220 -6.552 -13.290 1.00 94.19 90 SER A CA 1
ATOM 708 C C . SER A 1 90 ? -6.571 -7.417 -14.375 1.00 94.19 90 SER A C 1
ATOM 710 O O . SER A 1 90 ? -7.097 -7.499 -15.485 1.00 94.19 90 SER A O 1
ATOM 712 N N . TYR A 1 91 ? -5.442 -8.063 -14.066 1.00 95.62 91 TYR A N 1
ATOM 713 C CA . TYR A 1 91 ? -4.682 -8.902 -14.992 1.00 95.62 91 TYR A CA 1
ATOM 714 C C . TYR A 1 91 ? -4.553 -10.338 -14.473 1.00 95.62 91 TYR A C 1
ATOM 716 O O . TYR A 1 91 ? -4.658 -10.611 -13.277 1.00 95.62 91 TYR A O 1
ATOM 724 N N . GLU A 1 92 ? -4.295 -11.282 -15.380 1.00 96.06 92 GLU A N 1
ATOM 725 C CA . GLU A 1 92 ? -4.055 -12.678 -15.008 1.00 96.06 92 GLU A CA 1
ATOM 726 C C . GLU A 1 92 ? -2.779 -12.834 -14.174 1.00 96.06 92 GLU A C 1
ATOM 728 O O . GLU A 1 92 ? -1.786 -12.133 -14.382 1.00 96.06 92 GLU A O 1
ATOM 733 N N . VAL A 1 93 ? -2.789 -13.802 -13.256 1.00 96.06 93 VAL A N 1
ATOM 734 C CA . VAL A 1 93 ? -1.610 -14.152 -12.462 1.00 96.06 93 VAL A CA 1
ATOM 735 C C . VAL A 1 93 ? -0.616 -14.918 -13.332 1.00 96.06 93 VAL A C 1
ATOM 737 O O . VAL A 1 93 ? -0.898 -16.028 -13.785 1.00 96.06 93 VAL A O 1
ATOM 740 N N . ASN A 1 94 ? 0.575 -14.358 -13.522 1.00 93.38 94 ASN A N 1
ATOM 741 C CA . ASN A 1 94 ? 1.667 -14.973 -14.281 1.00 93.38 94 ASN A CA 1
ATOM 742 C C . ASN A 1 94 ? 3.034 -14.473 -13.762 1.00 93.38 94 ASN A C 1
ATOM 744 O O . ASN A 1 94 ? 3.124 -14.001 -12.635 1.00 93.38 94 ASN A O 1
ATOM 748 N N . ASN A 1 95 ? 4.121 -14.632 -14.523 1.00 89.38 95 ASN A N 1
ATOM 749 C CA . ASN A 1 95 ? 5.447 -14.179 -14.074 1.00 89.38 95 ASN A CA 1
ATOM 750 C C . ASN A 1 95 ? 5.628 -12.652 -14.139 1.00 89.38 95 ASN A C 1
ATOM 752 O O . ASN A 1 95 ? 6.476 -12.133 -13.423 1.00 89.38 95 ASN A O 1
ATOM 756 N N . ASP A 1 96 ? 4.844 -11.949 -14.955 1.00 90.38 96 ASP A N 1
ATOM 757 C CA . ASP A 1 96 ? 4.868 -10.485 -15.060 1.00 90.38 96 ASP A CA 1
ATOM 758 C C . ASP A 1 96 ? 3.888 -9.828 -14.064 1.00 90.38 96 ASP A C 1
ATOM 760 O O . ASP A 1 96 ? 4.102 -8.697 -13.643 1.00 90.38 96 ASP A O 1
ATOM 764 N N . ASN A 1 97 ? 2.853 -10.561 -13.632 1.00 93.81 97 ASN A N 1
ATOM 765 C CA . ASN A 1 97 ? 1.924 -10.196 -12.555 1.00 93.81 97 ASN A CA 1
ATOM 766 C C . ASN A 1 97 ? 1.825 -11.335 -11.518 1.00 93.81 97 ASN A C 1
ATOM 768 O O . ASN A 1 97 ? 0.815 -12.048 -11.449 1.00 93.81 97 ASN A O 1
ATOM 772 N N . PRO A 1 98 ? 2.898 -11.606 -10.757 1.00 90.75 98 PRO A N 1
ATOM 773 C CA . PRO A 1 98 ? 2.909 -12.704 -9.800 1.00 90.75 98 PRO A CA 1
ATOM 774 C C . PRO A 1 98 ? 1.964 -12.421 -8.629 1.00 90.75 98 PRO A C 1
ATOM 776 O O . PRO A 1 98 ? 1.783 -11.283 -8.202 1.00 90.75 98 PRO A O 1
ATOM 779 N N . LEU A 1 99 ? 1.390 -13.486 -8.060 1.00 93.38 99 LEU A N 1
ATOM 780 C CA . LEU A 1 99 ? 0.489 -13.391 -6.911 1.00 93.38 99 LEU A CA 1
ATOM 781 C C . LEU A 1 99 ? 1.255 -12.933 -5.658 1.00 93.38 99 LEU A C 1
ATOM 783 O O . LEU A 1 99 ? 1.814 -13.746 -4.911 1.00 93.38 99 LEU A O 1
ATOM 787 N N . ARG A 1 100 ? 1.280 -11.615 -5.454 1.00 91.81 100 ARG A N 1
ATOM 788 C CA . ARG A 1 100 ? 1.946 -10.919 -4.354 1.00 91.81 100 ARG A CA 1
ATOM 789 C C . ARG A 1 100 ? 0.965 -9.987 -3.649 1.00 91.81 100 ARG A C 1
ATOM 791 O O . ARG A 1 100 ? 0.228 -9.247 -4.288 1.00 91.81 100 ARG A O 1
ATOM 798 N N . GLN A 1 101 ? 0.979 -9.988 -2.325 1.00 92.50 101 GLN A N 1
ATOM 799 C CA . GLN A 1 101 ? 0.266 -9.016 -1.505 1.00 92.50 101 GLN A CA 1
ATOM 800 C C . GLN A 1 101 ? 1.281 -8.195 -0.723 1.00 92.50 101 GLN A C 1
ATOM 802 O O . GLN A 1 101 ? 2.159 -8.759 -0.078 1.00 92.50 101 GLN A O 1
ATOM 807 N N . VAL A 1 102 ? 1.135 -6.875 -0.741 1.00 93.50 102 VAL A N 1
ATOM 808 C CA . VAL A 1 102 ? 1.955 -5.973 0.067 1.00 93.50 102 VAL A CA 1
ATOM 809 C C . VAL A 1 102 ? 1.091 -5.415 1.192 1.00 93.50 102 VAL A C 1
ATOM 811 O O . VAL A 1 102 ? -0.000 -4.906 0.949 1.00 93.50 102 VAL A O 1
ATOM 814 N N . VAL A 1 103 ? 1.562 -5.548 2.429 1.00 93.75 103 VAL A N 1
ATOM 815 C CA . VAL A 1 103 ? 0.923 -5.009 3.631 1.00 93.75 103 VAL A CA 1
ATOM 816 C C . VAL A 1 103 ? 1.893 -4.037 4.275 1.00 93.75 103 VAL A C 1
ATOM 818 O O . VAL A 1 103 ? 3.025 -4.392 4.598 1.00 93.75 103 VAL A O 1
ATOM 821 N N . VAL A 1 104 ? 1.441 -2.805 4.457 1.00 93.31 104 VAL A N 1
ATOM 822 C CA . VAL A 1 104 ? 2.233 -1.732 5.048 1.00 93.31 104 VAL A CA 1
ATOM 823 C C . VAL A 1 104 ? 1.500 -1.218 6.268 1.00 93.31 104 VAL A C 1
ATOM 825 O O . VAL A 1 104 ? 0.295 -0.970 6.196 1.00 93.31 104 VAL A O 1
ATOM 828 N N . ASN A 1 105 ? 2.217 -1.027 7.370 1.00 92.50 105 ASN A N 1
ATOM 829 C CA . ASN A 1 105 ? 1.755 -0.107 8.396 1.00 92.50 105 ASN A CA 1
ATOM 830 C C . ASN A 1 105 ? 2.485 1.234 8.257 1.00 92.50 105 ASN A C 1
ATOM 832 O O . ASN A 1 105 ? 3.618 1.321 7.782 1.00 92.50 105 ASN A O 1
ATOM 836 N N . THR A 1 106 ? 1.788 2.303 8.614 1.00 92.94 106 THR A N 1
ATOM 837 C CA . THR A 1 106 ? 2.324 3.656 8.543 1.00 92.94 106 THR A CA 1
ATOM 838 C C . THR A 1 106 ? 1.541 4.551 9.488 1.00 92.94 106 THR A C 1
ATOM 840 O O . THR A 1 106 ? 0.335 4.378 9.690 1.00 92.94 106 THR A O 1
ATOM 843 N N . HIS A 1 107 ? 2.239 5.531 10.045 1.00 91.31 107 HIS A N 1
ATOM 844 C CA . HIS A 1 107 ? 1.641 6.662 10.743 1.00 91.31 107 HIS A CA 1
ATOM 845 C C 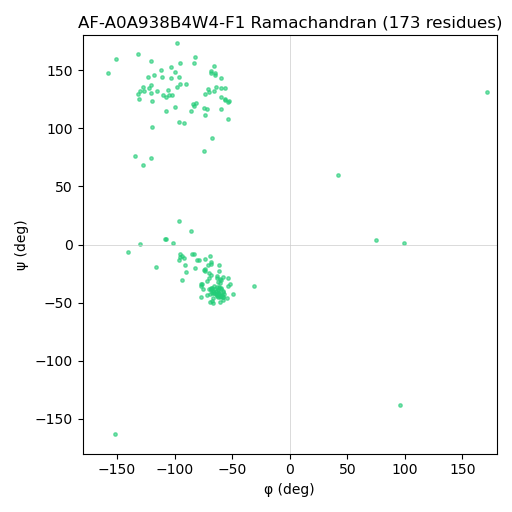. HIS A 1 107 ? 1.771 7.966 9.941 1.00 91.31 107 HIS A C 1
ATOM 847 O O . HIS A 1 107 ? 1.396 9.026 10.436 1.00 91.31 107 HIS A O 1
ATOM 853 N N . SER A 1 108 ? 2.292 7.912 8.710 1.00 90.62 108 SER A N 1
ATOM 854 C CA . SER A 1 108 ? 2.628 9.081 7.900 1.00 90.62 108 SER A CA 1
ATOM 855 C C . SER A 1 108 ? 1.413 9.640 7.147 1.00 90.62 108 SER A C 1
ATOM 857 O O . SER A 1 108 ? 0.877 8.970 6.258 1.00 90.62 108 SER A O 1
ATOM 859 N N . PRO A 1 109 ? 1.019 10.906 7.403 1.00 90.94 109 PRO A N 1
ATOM 860 C CA . PRO A 1 109 ? 0.050 11.634 6.578 1.00 90.94 109 PRO A CA 1
ATOM 861 C C . PRO A 1 109 ? 0.427 11.660 5.101 1.00 90.94 109 PRO A C 1
ATOM 863 O O . PRO A 1 109 ? -0.435 11.558 4.235 1.00 90.94 109 PRO A O 1
ATOM 866 N N . LEU A 1 110 ? 1.727 11.740 4.808 1.00 91.19 110 LEU A N 1
ATOM 867 C CA . LEU A 1 110 ? 2.219 11.789 3.439 1.00 91.19 110 LEU A CA 1
ATOM 868 C C . LEU A 1 110 ? 1.988 10.465 2.706 1.00 91.19 110 LEU A C 1
ATOM 870 O O . LEU A 1 110 ? 1.642 10.491 1.529 1.00 91.19 110 LEU A O 1
ATOM 874 N N . VAL A 1 111 ? 2.136 9.322 3.384 1.00 93.69 111 VAL A N 1
ATOM 875 C CA . VAL A 1 111 ? 1.816 8.024 2.775 1.00 93.69 111 VAL A CA 1
ATOM 876 C C . VAL A 1 111 ? 0.317 7.927 2.519 1.00 93.69 111 VAL A C 1
ATOM 878 O O . VAL A 1 111 ? -0.079 7.684 1.385 1.00 93.69 111 VAL A O 1
ATOM 881 N N . VAL A 1 112 ? -0.512 8.220 3.528 1.00 91.81 112 VAL A N 1
ATOM 882 C CA . VAL A 1 112 ? -1.980 8.174 3.396 1.00 91.81 112 VAL A CA 1
ATOM 883 C C . VAL A 1 112 ? -2.484 9.103 2.283 1.00 91.81 112 VAL A C 1
ATOM 885 O O . VAL A 1 112 ? -3.365 8.725 1.514 1.00 91.81 112 VAL A O 1
ATOM 888 N N . GLY A 1 113 ? -1.900 10.295 2.146 1.00 91.06 113 GLY A N 1
ATOM 889 C CA . GLY A 1 113 ? -2.246 11.256 1.096 1.00 91.06 113 GLY A CA 1
ATOM 890 C C . GLY A 1 113 ? -1.851 10.835 -0.325 1.00 91.06 113 GLY A C 1
ATOM 891 O O . GLY A 1 113 ? -2.356 11.419 -1.278 1.00 91.06 113 GLY A O 1
ATOM 892 N N . ASN A 1 114 ? -0.978 9.835 -0.479 1.00 93.62 114 ASN A N 1
ATOM 893 C CA . ASN A 1 114 ? -0.554 9.284 -1.773 1.00 93.62 114 ASN A CA 1
ATOM 894 C C . ASN A 1 114 ? -1.138 7.880 -2.050 1.00 93.62 114 ASN A C 1
ATOM 896 O O . ASN A 1 114 ? -0.807 7.259 -3.064 1.00 93.62 114 ASN A O 1
ATOM 900 N N . THR A 1 115 ? -2.005 7.374 -1.169 1.00 93.00 115 THR A N 1
ATOM 901 C CA . THR A 1 115 ? -2.723 6.096 -1.325 1.00 93.00 115 THR A CA 1
ATOM 902 C C . THR A 1 115 ? -4.178 6.294 -1.737 1.00 93.00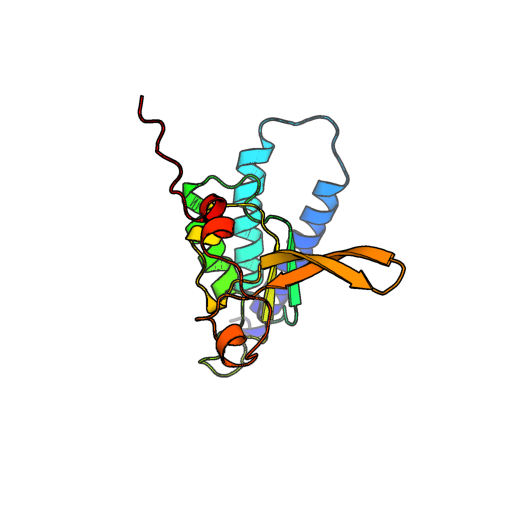 115 THR A C 1
ATOM 904 O O . THR A 1 115 ? -4.797 7.307 -1.413 1.00 93.00 115 THR A O 1
ATOM 907 N N . GLU A 1 116 ? -4.744 5.306 -2.421 1.00 91.50 116 GLU A N 1
ATOM 908 C CA . GLU A 1 116 ? -6.158 5.268 -2.780 1.00 91.50 116 GLU A CA 1
ATOM 909 C C . GLU A 1 116 ? -7.009 4.720 -1.627 1.00 91.50 116 GLU A C 1
ATOM 911 O O . GLU A 1 116 ? -6.546 3.946 -0.787 1.00 91.50 116 GLU A O 1
ATOM 916 N N . GLN A 1 117 ? -8.301 5.064 -1.593 1.00 88.44 117 GLN A N 1
ATOM 917 C CA . GLN A 1 117 ? -9.206 4.553 -0.554 1.00 88.44 117 GLN A CA 1
ATOM 918 C C . GLN A 1 117 ? -9.309 3.018 -0.552 1.00 88.44 117 GLN A C 1
ATOM 920 O O . GLN A 1 117 ? -9.499 2.411 0.500 1.00 88.44 117 GLN A O 1
ATOM 925 N N . ASP A 1 118 ? -9.159 2.385 -1.716 1.00 91.69 118 ASP A N 1
ATOM 926 C CA . ASP A 1 118 ? -9.198 0.927 -1.871 1.00 91.69 118 ASP A CA 1
ATOM 927 C C . ASP A 1 118 ? -7.995 0.208 -1.233 1.00 91.69 118 ASP A C 1
ATOM 929 O O . ASP A 1 118 ? -8.063 -0.996 -0.952 1.00 91.69 118 ASP A O 1
ATOM 933 N N . GLU A 1 119 ? -6.930 0.954 -0.939 1.00 93.44 119 GLU A N 1
ATOM 934 C CA . GLU A 1 119 ? -5.676 0.468 -0.361 1.00 93.44 119 GLU A CA 1
ATOM 935 C C . GLU A 1 119 ? -5.635 0.629 1.168 1.00 93.44 119 GLU A C 1
ATOM 937 O O . GLU A 1 119 ? -4.782 0.044 1.837 1.00 93.44 119 GLU A O 1
ATOM 942 N N . LEU A 1 120 ? -6.564 1.401 1.743 1.00 92.12 120 LEU A N 1
ATOM 943 C CA . LEU A 1 120 ? -6.490 1.857 3.127 1.00 92.12 120 LEU A CA 1
ATOM 944 C C . LEU A 1 120 ? -7.311 1.005 4.101 1.00 92.12 120 LEU A C 1
ATOM 946 O O . LEU A 1 120 ? -8.484 0.688 3.893 1.00 92.12 120 LEU A O 1
ATOM 950 N N . ILE A 1 121 ? -6.687 0.708 5.241 1.00 91.94 121 ILE A N 1
ATOM 951 C CA . ILE A 1 121 ? -7.337 0.218 6.457 1.00 91.94 121 ILE A CA 1
ATOM 952 C C . ILE A 1 121 ? -6.800 1.055 7.609 1.00 91.94 121 ILE A C 1
ATOM 954 O O . ILE A 1 121 ? -5.591 1.186 7.783 1.00 91.94 121 ILE A O 1
ATOM 958 N N . TYR A 1 122 ? -7.697 1.593 8.420 1.00 89.44 122 TYR A N 1
ATOM 959 C CA . TYR A 1 122 ? -7.329 2.360 9.594 1.00 89.44 122 TYR A CA 1
ATOM 960 C C . TYR A 1 122 ? -7.507 1.537 10.861 1.00 89.44 122 TYR A C 1
ATOM 962 O O . TYR A 1 122 ? -8.484 0.806 11.007 1.00 89.44 122 TYR A O 1
ATOM 970 N N . MET A 1 123 ? -6.607 1.710 11.821 1.00 88.00 123 MET A N 1
ATOM 971 C CA . MET A 1 123 ? -6.763 1.128 13.151 1.00 88.00 123 MET A CA 1
ATOM 972 C C . MET A 1 123 ? -7.371 2.164 14.094 1.00 88.00 123 MET A C 1
ATOM 974 O O . MET A 1 123 ? -6.709 3.116 14.501 1.00 88.00 123 MET A O 1
ATOM 978 N N . GLY A 1 124 ? -8.651 1.985 14.419 1.00 84.19 124 GLY A N 1
ATOM 979 C CA . GLY A 1 124 ? -9.358 2.777 15.422 1.00 84.19 124 GLY A CA 1
ATOM 980 C C . GLY A 1 124 ? -9.431 2.071 16.772 1.00 84.19 124 GLY A C 1
ATOM 981 O O . GLY A 1 124 ? -9.074 0.902 16.904 1.00 84.19 124 GLY A O 1
ATOM 982 N N . SER A 1 125 ? -9.929 2.777 17.783 1.00 82.25 125 SER A N 1
ATOM 983 C CA . SER A 1 125 ? -10.311 2.189 19.069 1.00 82.25 125 SER A CA 1
ATOM 984 C C . SER A 1 125 ? -11.788 2.445 19.320 1.00 82.25 125 SER A C 1
ATOM 986 O O . SER A 1 125 ? -12.242 3.581 19.197 1.00 82.25 125 SER A O 1
ATOM 988 N N . ILE A 1 126 ? -12.529 1.401 19.682 1.00 80.06 126 ILE A N 1
ATOM 989 C CA . ILE A 1 126 ? -13.917 1.523 20.128 1.00 80.06 126 ILE A CA 1
ATOM 990 C C . ILE A 1 126 ? -14.013 1.199 21.612 1.00 80.06 126 ILE A C 1
ATOM 992 O O . ILE A 1 126 ? -13.308 0.327 22.129 1.00 80.06 126 ILE A O 1
ATOM 996 N N . GLN A 1 127 ? -14.897 1.907 22.306 1.00 80.94 127 GLN A N 1
ATOM 997 C CA . GLN A 1 127 ? -15.214 1.596 23.688 1.00 80.94 127 GLN A CA 1
ATOM 998 C C . GLN A 1 127 ? -16.280 0.505 23.717 1.00 80.94 127 GLN A C 1
ATOM 1000 O O . GLN A 1 127 ? -17.379 0.688 23.197 1.00 80.94 127 GLN A O 1
ATOM 1005 N N . ILE A 1 128 ? -15.962 -0.619 24.350 1.00 81.31 128 ILE A N 1
ATOM 1006 C CA . ILE A 1 128 ? -16.919 -1.694 24.599 1.00 81.31 128 ILE A CA 1
ATOM 1007 C C . ILE A 1 128 ? -17.303 -1.643 26.072 1.00 81.31 128 ILE A C 1
ATOM 1009 O O . ILE A 1 128 ? -16.446 -1.594 26.959 1.00 81.31 128 ILE A O 1
ATOM 1013 N N . ALA A 1 129 ? -18.608 -1.633 26.324 1.00 79.56 129 ALA A N 1
ATOM 1014 C CA . ALA A 1 129 ? -19.182 -1.747 27.652 1.00 79.56 129 ALA A CA 1
ATOM 1015 C C . ALA A 1 129 ? -20.072 -2.993 27.694 1.00 79.56 129 ALA A C 1
ATOM 1017 O O . ALA A 1 129 ? -21.205 -2.973 27.222 1.00 79.56 129 ALA A O 1
ATOM 1018 N N . GLU A 1 130 ? -19.557 -4.073 28.274 1.00 77.75 130 GLU A N 1
ATOM 1019 C CA . GLU A 1 130 ? -20.379 -5.207 28.695 1.00 77.75 130 GLU A CA 1
ATOM 1020 C C . GLU A 1 130 ? -20.730 -5.050 30.176 1.00 77.75 130 GLU A C 1
ATOM 1022 O O . GLU A 1 130 ? -20.018 -4.364 30.906 1.00 77.75 130 GLU A O 1
ATOM 1027 N N . ARG A 1 131 ? -21.831 -5.677 30.620 1.00 72.81 131 ARG A N 1
ATOM 1028 C CA . ARG A 1 131 ? -22.507 -5.517 31.932 1.00 72.81 131 ARG A CA 1
ATOM 1029 C C . ARG A 1 131 ? -21.627 -5.152 33.144 1.00 72.81 131 ARG A C 1
ATOM 1031 O O . ARG A 1 131 ? -22.099 -4.421 34.007 1.00 72.81 131 ARG A O 1
ATOM 1038 N N . THR A 1 132 ? -20.394 -5.648 33.236 1.00 75.06 132 THR A N 1
ATOM 1039 C CA . THR A 1 132 ? -19.445 -5.364 34.329 1.00 75.06 132 THR A CA 1
ATOM 1040 C C . THR A 1 132 ? -18.041 -4.941 33.878 1.00 75.06 132 THR A C 1
ATOM 1042 O O . THR A 1 132 ? -17.189 -4.683 34.727 1.00 75.06 132 THR A O 1
ATOM 1045 N N . ARG A 1 133 ? -17.763 -4.850 32.571 1.00 73.06 133 ARG A N 1
ATOM 1046 C CA . ARG A 1 133 ? -16.434 -4.519 32.035 1.00 73.06 133 ARG A CA 1
ATOM 1047 C C . ARG A 1 133 ? -16.529 -3.416 30.992 1.00 73.06 133 ARG A C 1
ATOM 1049 O O . ARG A 1 133 ? -17.233 -3.541 29.994 1.00 73.06 133 ARG A O 1
ATOM 1056 N N . ARG A 1 134 ? -15.768 -2.348 31.218 1.00 81.06 134 ARG A N 1
ATOM 1057 C CA . ARG A 1 134 ? -15.479 -1.326 30.212 1.00 81.06 134 ARG A CA 1
ATOM 1058 C C . ARG A 1 134 ? -14.045 -1.511 29.745 1.00 81.06 134 ARG A C 1
ATOM 1060 O O . ARG A 1 134 ? -13.151 -1.650 30.575 1.00 81.06 134 ARG A O 1
ATOM 1067 N N . GLY A 1 135 ? -13.839 -1.499 28.439 1.00 83.44 135 GLY A N 1
ATOM 1068 C CA . GLY A 1 135 ? -12.515 -1.584 27.838 1.00 83.44 135 GLY A CA 1
ATOM 1069 C C . GLY A 1 135 ? -12.481 -0.874 26.495 1.00 83.44 135 GLY A C 1
ATOM 1070 O O . GLY A 1 135 ? -13.522 -0.648 25.877 1.00 83.44 135 GLY A O 1
ATOM 1071 N N . MET A 1 136 ? -11.283 -0.512 26.052 1.00 84.94 136 MET A N 1
ATOM 1072 C CA . MET A 1 136 ? -11.063 -0.157 24.655 1.00 84.94 136 MET A CA 1
ATOM 1073 C C . MET A 1 136 ? -10.563 -1.382 23.910 1.00 84.94 136 MET A C 1
ATOM 1075 O O . MET A 1 136 ? -9.706 -2.104 24.420 1.00 84.94 136 MET A O 1
ATOM 1079 N N . VAL A 1 137 ? -11.069 -1.592 22.702 1.00 86.06 137 VAL A N 1
ATOM 1080 C CA . VAL A 1 137 ? -10.503 -2.573 21.779 1.00 86.06 137 VAL A CA 1
ATOM 1081 C C . VAL A 1 137 ? -10.121 -1.888 20.482 1.00 86.06 137 VAL A C 1
ATOM 1083 O O . VAL A 1 137 ? -10.802 -0.964 20.031 1.00 86.06 137 VAL A O 1
ATOM 1086 N N . ALA A 1 138 ? -9.029 -2.352 19.886 1.00 86.50 138 ALA A N 1
ATOM 1087 C CA . ALA A 1 138 ? -8.650 -1.943 18.549 1.00 86.50 138 ALA A CA 1
ATOM 1088 C C . ALA A 1 138 ? -9.624 -2.560 17.537 1.00 86.50 138 ALA A C 1
ATOM 1090 O O . ALA A 1 138 ? -9.931 -3.751 17.613 1.00 86.50 138 ALA A O 1
ATOM 1091 N N . GLN A 1 139 ? -10.099 -1.757 16.591 1.00 86.19 139 GLN A N 1
ATOM 1092 C CA . GLN A 1 139 ? -10.971 -2.206 15.513 1.00 86.19 139 GLN A CA 1
ATOM 1093 C C . GLN A 1 139 ? -10.417 -1.715 14.170 1.00 86.19 139 GLN A C 1
ATOM 1095 O O . GLN A 1 139 ? -10.103 -0.526 14.053 1.00 86.19 139 GLN A O 1
ATOM 1100 N N . PRO A 1 140 ? -10.311 -2.589 13.153 1.00 87.38 140 PRO A N 1
ATOM 1101 C CA . PRO A 1 140 ? -10.033 -2.151 11.796 1.00 87.38 140 PRO A CA 1
ATOM 1102 C C . PRO A 1 140 ? -11.254 -1.417 11.240 1.00 87.38 140 PRO A C 1
ATOM 1104 O O . PRO A 1 140 ? -12.385 -1.901 11.315 1.00 87.38 140 PRO A O 1
ATOM 1107 N N . LEU A 1 141 ? -11.011 -0.248 10.672 1.00 87.75 141 LEU A N 1
ATOM 1108 C CA . LEU A 1 141 ? -12.002 0.627 10.075 1.00 87.75 141 LEU A CA 1
ATOM 1109 C C . LEU A 1 141 ? -11.634 0.833 8.608 1.00 87.75 141 LEU A C 1
ATOM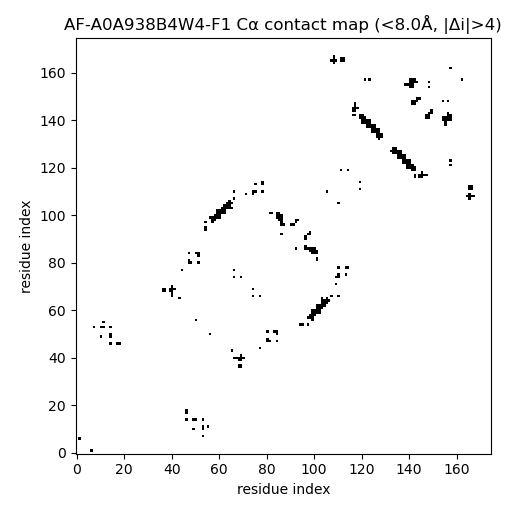 1111 O O . LEU A 1 141 ? -10.463 1.025 8.279 1.00 87.75 141 LEU A O 1
ATOM 1115 N N . VAL A 1 142 ? -12.624 0.794 7.721 1.00 88.44 142 VAL A N 1
ATOM 1116 C CA . VAL A 1 142 ? -12.397 0.896 6.270 1.00 88.44 142 VAL A CA 1
ATOM 1117 C C . VAL A 1 142 ? -13.084 2.131 5.690 1.00 88.44 142 VAL A C 1
ATOM 1119 O O . VAL A 1 142 ? -14.170 2.496 6.165 1.00 88.44 142 VAL A O 1
ATOM 1122 N N . PRO A 1 143 ? -12.498 2.779 4.664 1.00 86.38 143 PRO A N 1
ATOM 1123 C CA . PRO A 1 143 ? -13.184 3.842 3.942 1.00 86.38 143 PRO A CA 1
ATOM 1124 C C . PRO A 1 143 ? -14.519 3.333 3.376 1.00 86.38 143 PRO A C 1
ATOM 1126 O O . PRO A 1 143 ? -14.551 2.229 2.817 1.00 86.38 143 PRO A O 1
ATOM 1129 N N . PRO A 1 144 ? -15.624 4.088 3.519 1.00 83.00 144 PRO A N 1
ATOM 1130 C CA . PRO A 1 144 ? -16.938 3.655 3.043 1.00 83.00 144 PRO A CA 1
ATOM 1131 C C . PRO A 1 144 ? -16.959 3.447 1.524 1.00 83.00 144 PRO A C 1
ATOM 1133 O O . PRO A 1 144 ? -17.526 2.460 1.056 1.00 83.00 144 PRO A O 1
ATOM 1136 N N . ASP A 1 145 ? -16.252 4.299 0.777 1.00 84.94 145 ASP A N 1
ATOM 1137 C CA . ASP A 1 145 ? -16.158 4.221 -0.683 1.00 84.94 145 ASP A CA 1
ATOM 1138 C C . ASP A 1 145 ? -15.047 3.277 -1.163 1.00 84.94 145 ASP A C 1
ATOM 1140 O O . ASP A 1 145 ? -14.732 3.252 -2.352 1.00 84.94 145 ASP A O 1
ATOM 1144 N N . SER A 1 146 ? -14.468 2.463 -0.275 1.00 89.75 146 SER A N 1
ATOM 1145 C CA . SER A 1 146 ? -13.564 1.389 -0.688 1.00 89.75 146 SER A CA 1
ATOM 1146 C C . SER A 1 146 ? -14.328 0.134 -1.133 1.00 89.75 146 SER A C 1
ATOM 1148 O O . SER A 1 146 ? -15.481 -0.093 -0.754 1.00 89.75 146 SER A O 1
ATOM 1150 N N . TRP A 1 147 ? -13.680 -0.765 -1.871 1.00 90.38 147 TRP A N 1
ATOM 1151 C CA . TRP A 1 147 ? -14.229 -2.071 -2.235 1.00 90.38 147 TRP A CA 1
ATOM 1152 C C . TRP A 1 147 ? -14.548 -2.917 -1.000 1.00 90.38 147 TRP A C 1
ATOM 1154 O O . TRP A 1 147 ? -15.487 -3.716 -1.032 1.00 90.38 147 TRP A O 1
ATOM 1164 N N . ARG A 1 148 ? -13.798 -2.725 0.096 1.00 88.88 148 ARG A N 1
ATOM 1165 C CA . ARG A 1 148 ? -14.070 -3.354 1.394 1.00 88.88 148 ARG A CA 1
ATOM 1166 C C . ARG A 1 148 ? -15.333 -2.764 2.002 1.00 88.88 148 ARG A C 1
ATOM 1168 O O . ARG A 1 148 ? -16.234 -3.526 2.328 1.00 88.88 148 ARG A O 1
ATOM 1175 N N . GLY A 1 149 ? -15.440 -1.436 2.055 1.00 87.62 149 GLY A N 1
ATOM 1176 C CA . GLY A 1 149 ? -16.625 -0.732 2.553 1.00 87.62 149 GLY A CA 1
ATOM 1177 C C . GLY A 1 149 ? -17.904 -1.171 1.837 1.00 87.62 149 GLY A C 1
ATOM 1178 O O . GLY A 1 149 ? -18.872 -1.558 2.490 1.00 87.62 149 GLY A O 1
ATOM 1179 N N . ARG A 1 150 ? -17.863 -1.254 0.499 1.00 88.38 150 ARG A N 1
ATOM 1180 C CA . ARG A 1 150 ? -18.978 -1.752 -0.327 1.00 88.38 150 ARG A CA 1
ATOM 1181 C C . ARG A 1 150 ? -19.374 -3.205 -0.028 1.00 88.38 150 ARG A C 1
ATOM 1183 O O . ARG A 1 150 ? -20.546 -3.547 -0.160 1.00 88.38 150 ARG A O 1
ATOM 1190 N N . LYS A 1 151 ? -18.421 -4.071 0.342 1.00 87.19 151 LYS A N 1
ATOM 1191 C CA . LYS A 1 151 ? -18.661 -5.504 0.618 1.00 87.19 151 LYS A CA 1
ATOM 1192 C C . LYS A 1 151 ? -18.996 -5.822 2.074 1.00 87.19 151 LYS A C 1
ATOM 1194 O O . LYS A 1 151 ? -19.541 -6.893 2.331 1.00 87.19 151 LYS A O 1
ATOM 1199 N N . THR A 1 152 ? -18.703 -4.929 3.014 1.00 79.88 152 THR A N 1
ATOM 1200 C CA . THR A 1 152 ? -19.035 -5.099 4.436 1.00 79.88 152 THR A CA 1
ATOM 1201 C C . THR A 1 152 ? -19.945 -3.971 4.932 1.00 79.88 152 THR A C 1
ATOM 1203 O O . THR A 1 152 ? -19.478 -3.096 5.669 1.00 79.88 152 THR A O 1
ATOM 1206 N N . PRO A 1 153 ? -21.247 -3.981 4.569 1.00 63.84 153 PRO A N 1
ATOM 1207 C CA . PRO A 1 153 ? -22.218 -3.032 5.103 1.00 63.84 153 PRO A CA 1
ATOM 1208 C C . PRO A 1 153 ? -22.288 -3.194 6.628 1.00 63.84 153 PRO A C 1
ATOM 1210 O O . PRO A 1 153 ? -22.639 -4.265 7.121 1.00 63.84 153 PRO A O 1
ATOM 1213 N N . GLY A 1 154 ? -21.911 -2.158 7.378 1.00 66.31 154 GLY A N 1
ATOM 1214 C CA . GLY A 1 154 ? -21.876 -2.185 8.846 1.00 66.31 154 GLY A CA 1
ATOM 1215 C C . GLY A 1 154 ? -20.500 -2.435 9.474 1.00 66.31 154 GLY A C 1
ATOM 1216 O O . GLY A 1 154 ? -20.400 -2.464 10.701 1.00 66.31 154 GLY A O 1
ATOM 1217 N N . ALA A 1 155 ? -19.431 -2.575 8.678 1.00 65.38 155 ALA A N 1
ATOM 1218 C CA . ALA A 1 155 ? -18.080 -2.409 9.210 1.00 65.38 155 ALA A CA 1
ATOM 1219 C C . ALA A 1 155 ? -17.927 -0.993 9.790 1.00 65.38 155 ALA A C 1
ATOM 1221 O O . ALA A 1 155 ? -18.477 -0.034 9.250 1.00 65.38 155 ALA A O 1
ATOM 1222 N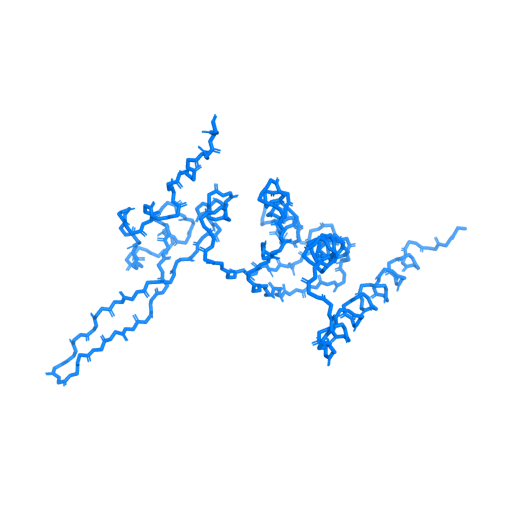 N . GLY A 1 156 ? -17.193 -0.855 10.897 1.00 67.38 156 GLY A N 1
ATOM 1223 C CA . GLY A 1 156 ? -16.927 0.459 11.473 1.00 67.38 156 GLY A CA 1
ATOM 1224 C C . GLY A 1 156 ? -16.276 1.367 10.426 1.00 67.38 156 GLY A C 1
ATOM 1225 O O . GLY A 1 156 ? -15.250 1.020 9.841 1.00 67.38 156 GLY A O 1
ATOM 1226 N N . HIS A 1 157 ? -16.882 2.522 10.177 1.00 67.94 157 HIS A N 1
ATOM 1227 C CA . HIS A 1 157 ? -16.324 3.536 9.292 1.00 67.94 157 HIS A CA 1
ATOM 1228 C C . HIS A 1 157 ? -15.568 4.568 10.119 1.00 67.94 157 HIS A C 1
ATOM 1230 O O . HIS A 1 157 ? -15.991 4.928 11.221 1.00 67.94 157 HIS A O 1
ATOM 1236 N N . ILE A 1 158 ? -14.458 5.077 9.584 1.00 69.25 158 ILE A N 1
ATOM 1237 C CA . ILE A 1 158 ? -13.837 6.249 10.189 1.00 69.25 158 ILE A CA 1
ATOM 1238 C C . ILE A 1 158 ? -14.674 7.495 9.890 1.00 69.25 158 ILE A C 1
ATOM 1240 O O . ILE A 1 158 ? -14.985 7.795 8.740 1.00 69.25 158 ILE A O 1
ATOM 1244 N N . ALA A 1 159 ? -14.977 8.260 10.941 1.00 65.75 159 ALA A N 1
ATOM 1245 C CA . ALA A 1 159 ? -15.525 9.601 10.805 1.00 65.75 159 ALA A CA 1
ATOM 1246 C C . ALA A 1 159 ? -14.501 10.536 10.122 1.00 65.75 159 ALA A C 1
ATOM 1248 O O . ALA A 1 159 ? -13.345 10.562 10.554 1.00 65.75 159 ALA A O 1
ATOM 1249 N N . PRO A 1 160 ? -14.903 11.373 9.145 1.00 61.19 160 PRO A N 1
ATOM 1250 C CA . PRO A 1 160 ? -13.993 12.268 8.420 1.00 61.19 160 PRO A CA 1
ATOM 1251 C C . PRO A 1 160 ? -13.105 13.145 9.321 1.00 61.19 160 PRO A C 1
ATOM 1253 O O . PRO A 1 160 ? -11.943 13.390 9.006 1.00 61.19 160 PRO A O 1
ATOM 1256 N N . GLY A 1 161 ? -13.614 13.565 10.487 1.00 59.78 161 GLY A N 1
ATOM 1257 C CA . GLY A 1 161 ? -12.862 14.362 11.465 1.00 59.78 161 GLY A CA 1
ATOM 1258 C C . GLY A 1 161 ? -11.639 13.654 12.063 1.00 59.78 161 GLY A C 1
ATOM 1259 O O . GLY A 1 161 ? -10.649 14.315 12.364 1.00 59.78 161 GLY A O 1
ATOM 1260 N N . ASN A 1 162 ? -11.655 12.320 12.161 1.00 65.38 162 ASN A N 1
ATOM 1261 C CA . ASN A 1 162 ? -10.521 11.534 12.664 1.00 65.38 162 ASN A CA 1
ATOM 1262 C C . ASN A 1 162 ? -9.418 11.354 11.608 1.00 65.38 162 ASN A C 1
ATOM 1264 O O . ASN A 1 162 ? -8.302 10.968 11.946 1.00 65.38 162 ASN A O 1
ATOM 1268 N N . LEU A 1 163 ? -9.712 11.656 10.339 1.00 66.56 163 LEU A N 1
ATOM 1269 C CA . LEU A 1 163 ? -8.746 11.619 9.238 1.00 66.56 163 LEU A CA 1
ATOM 1270 C C . LEU A 1 163 ? -8.114 12.979 8.958 1.00 66.56 163 LEU A C 1
ATOM 1272 O O . LEU A 1 163 ? -7.161 13.061 8.188 1.00 66.56 163 LEU A O 1
ATOM 1276 N N . ALA A 1 164 ? -8.602 14.046 9.593 1.00 62.69 164 ALA A N 1
ATOM 1277 C CA . ALA A 1 164 ? -8.102 15.398 9.368 1.00 62.69 164 ALA A CA 1
ATOM 1278 C C . ALA A 1 164 ? -6.591 15.528 9.646 1.00 62.69 164 ALA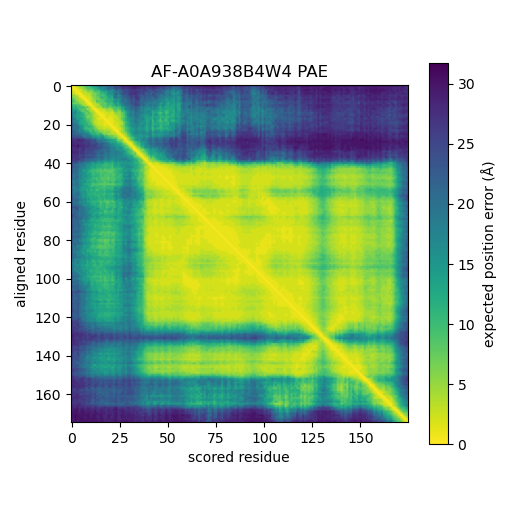 A C 1
ATOM 1280 O O . ALA A 1 164 ? -5.929 16.351 9.023 1.00 62.69 164 ALA A O 1
ATOM 1281 N N . GLY A 1 165 ? -6.034 14.705 10.545 1.00 63.69 165 GLY A N 1
ATOM 1282 C CA . GLY A 1 165 ? -4.588 14.641 10.795 1.00 63.69 165 GLY A CA 1
ATOM 1283 C C . GLY A 1 165 ? -3.773 14.027 9.649 1.00 63.69 165 GLY A C 1
ATOM 1284 O O . GLY A 1 165 ? -2.603 14.361 9.509 1.00 63.69 165 GLY A O 1
ATOM 1285 N N . TYR A 1 166 ? -4.391 13.184 8.816 1.00 65.62 166 TYR A N 1
ATOM 1286 C CA . TYR A 1 166 ? -3.755 12.541 7.661 1.00 65.62 166 TYR A CA 1
ATOM 1287 C C . TYR A 1 166 ? -3.955 13.323 6.352 1.00 65.62 166 TYR A C 1
ATOM 1289 O O . TYR A 1 166 ? -3.084 13.293 5.493 1.00 65.62 166 TYR A O 1
ATOM 1297 N N . PHE A 1 167 ? -5.073 14.044 6.201 1.00 62.31 167 PHE A N 1
ATOM 1298 C CA . PHE A 1 167 ? -5.409 14.778 4.968 1.00 62.31 167 PHE A CA 1
ATOM 1299 C C . PHE A 1 167 ? -5.138 16.284 5.017 1.00 62.31 167 PHE A C 1
ATOM 1301 O O . PHE A 1 167 ? -5.414 16.986 4.044 1.00 62.31 167 PHE A O 1
ATOM 1308 N N . ARG A 1 168 ? -4.613 16.821 6.125 1.00 52.16 168 ARG A N 1
ATOM 1309 C CA . ARG A 1 168 ? -4.114 18.199 6.124 1.00 52.16 168 ARG A CA 1
ATOM 1310 C C . ARG A 1 168 ? -2.814 18.232 5.321 1.00 52.16 168 ARG A C 1
ATOM 1312 O O . ARG A 1 168 ? -1.856 17.595 5.758 1.00 52.16 168 ARG A O 1
ATOM 1319 N N . PRO A 1 169 ? -2.745 18.960 4.190 1.00 44.31 169 PRO A N 1
ATOM 1320 C CA . PRO A 1 169 ? -1.464 19.198 3.549 1.00 44.31 169 PRO A CA 1
ATOM 1321 C C . PRO A 1 169 ? -0.565 19.856 4.593 1.00 44.31 169 PRO A C 1
ATOM 1323 O O . PRO A 1 169 ? -0.956 20.845 5.221 1.00 44.31 169 PRO A O 1
ATOM 1326 N N . SER A 1 170 ? 0.608 19.272 4.830 1.00 44.81 170 SER A N 1
ATOM 1327 C CA . SER A 1 170 ? 1.675 19.957 5.546 1.00 44.81 170 SER A CA 1
ATOM 1328 C C . SER A 1 170 ? 1.891 21.275 4.816 1.00 44.81 170 SER A C 1
ATOM 1330 O O . SER A 1 170 ? 2.344 21.263 3.671 1.00 44.81 170 SER A O 1
ATOM 1332 N N . GLN A 1 171 ? 1.484 22.391 5.425 1.00 38.09 171 GLN A N 1
ATOM 1333 C CA . GLN A 1 171 ? 1.809 23.706 4.896 1.00 38.09 171 GLN A CA 1
ATOM 1334 C C . GLN A 1 171 ? 3.322 23.737 4.701 1.00 38.09 171 GLN A C 1
ATOM 1336 O O . GLN A 1 171 ? 4.065 23.421 5.635 1.00 38.09 171 GLN A O 1
ATOM 1341 N N . SER A 1 172 ? 3.763 24.029 3.477 1.00 34.59 172 SER A N 1
ATOM 1342 C CA . SER A 1 172 ? 5.155 24.358 3.232 1.00 34.59 172 SER A CA 1
ATOM 1343 C C . SER A 1 172 ? 5.510 25.490 4.189 1.00 34.59 172 SER A C 1
ATOM 1345 O O . SER A 1 172 ? 4.843 26.524 4.245 1.00 34.59 172 SER A O 1
ATOM 1347 N N . VAL A 1 173 ? 6.525 25.253 5.016 1.00 39.34 173 VAL A N 1
ATOM 1348 C CA . VAL A 1 173 ? 7.219 26.332 5.708 1.00 39.34 173 VAL A CA 1
ATOM 1349 C C . VAL A 1 173 ? 8.069 26.993 4.633 1.00 39.34 173 VAL A C 1
ATOM 1351 O O . VAL A 1 173 ? 9.239 26.658 4.469 1.00 39.34 173 VAL A O 1
ATOM 1354 N N . ASP A 1 174 ? 7.438 27.855 3.843 1.00 33.81 174 ASP A N 1
ATOM 1355 C CA . ASP A 1 174 ? 8.153 28.791 2.993 1.00 33.81 174 ASP A CA 1
ATOM 1356 C C . ASP A 1 174 ? 8.555 29.984 3.869 1.00 33.81 174 ASP A C 1
ATOM 1358 O O . ASP A 1 174 ? 7.728 30.582 4.565 1.00 33.81 174 ASP A O 1
ATOM 1362 N N . ALA A 1 175 ? 9.870 30.200 3.904 1.00 34.25 175 ALA A N 1
ATOM 1363 C CA . ALA A 1 175 ? 10.585 31.237 4.638 1.00 34.25 175 ALA A CA 1
ATOM 1364 C C . ALA A 1 175 ? 10.346 32.647 4.078 1.00 34.25 175 ALA A C 1
ATOM 1366 O O . ALA A 1 175 ? 10.052 32.768 2.866 1.00 34.25 175 ALA A O 1
#

Mean predicted aligned error: 12.28 Å

Organism: Tectimicrobiota bacterium (NCBI:txid2528274)